Protein AF-A0A954LBS2-F1 (afdb_monomer_lite)

Radius of gyration: 26.58 Å; chains: 1; bounding box: 69×45×92 Å

Secondary structure (DSSP, 8-state):
-------------------------PPPHHHHHHH---S-TT-------HHHHTT-EEEEEEETTEEEEEEE-TTS-EEEEEEESSSSSS-SEEEEEETTEEEEEEE-SSSSSS--EEEE-GGG-S-EEE-SS-SSS-SEEEE--HHHHT-

Foldseek 3Di:
DDDDDDDDDDDDDDDDDDDDDDDDDDDALVNCPVLDDDLDPPFDFDDDDPVFSVQKDWDWDDDVQKIWIWIATNVRATAWIFMDRHPPPHGQWIFGHHPNHTQKIFGPPVPPNAGQWIAGDDVRDGWIFGNPVSPSDGPDTPDDDPVRVVD

Structure (mmCIF, N/CA/C/O backbone):
data_AF-A0A954LBS2-F1
#
_entry.id   AF-A0A954LBS2-F1
#
loop_
_atom_site.group_PDB
_atom_site.id
_atom_site.type_symbol
_atom_site.label_atom_id
_atom_site.label_alt_id
_atom_site.label_comp_id
_atom_site.label_asym_id
_atom_site.label_entity_id
_atom_site.label_seq_id
_atom_site.pdbx_PDB_ins_code
_atom_site.Cartn_x
_atom_site.Cartn_y
_atom_site.Cartn_z
_atom_site.occupancy
_atom_site.B_iso_or_equiv
_atom_site.auth_seq_id
_atom_site.auth_comp_id
_atom_site.auth_asym_id
_atom_site.auth_atom_id
_atom_site.pdbx_PDB_model_num
ATOM 1 N N . MET A 1 1 ? -49.063 27.787 73.600 1.00 42.41 1 MET A N 1
ATOM 2 C CA . MET A 1 1 ? -48.823 28.585 72.378 1.00 42.41 1 MET A CA 1
ATOM 3 C C . MET A 1 1 ? -48.006 27.728 71.419 1.00 42.41 1 MET A C 1
ATOM 5 O O . MET A 1 1 ? -46.805 27.597 71.600 1.00 42.41 1 MET A O 1
ATOM 9 N N . GLN A 1 2 ? -48.686 27.035 70.501 1.00 41.59 2 GLN A N 1
ATOM 10 C CA . GLN A 1 2 ? -48.079 26.195 69.463 1.00 41.59 2 GLN A CA 1
ATOM 11 C C . GLN A 1 2 ? -47.683 27.082 68.277 1.00 41.59 2 GLN A C 1
ATOM 13 O O . GLN A 1 2 ? -48.516 27.841 67.790 1.00 41.59 2 GLN A O 1
ATOM 18 N N . PHE A 1 3 ? -46.440 26.979 67.806 1.00 43.22 3 PHE A N 1
ATOM 19 C CA . PHE A 1 3 ? -46.015 27.559 66.532 1.00 43.22 3 PHE A CA 1
ATOM 20 C C . PHE A 1 3 ? -45.663 26.425 65.568 1.00 43.22 3 PHE A C 1
ATOM 22 O O . PHE A 1 3 ? -44.580 25.849 65.631 1.00 43.22 3 PHE A O 1
ATOM 29 N N . THR A 1 4 ? -46.602 26.099 64.683 1.00 41.03 4 THR A N 1
ATOM 30 C CA . THR A 1 4 ? -46.415 25.155 63.576 1.00 41.03 4 THR A CA 1
ATOM 31 C C . THR A 1 4 ? -45.808 25.915 62.395 1.00 41.03 4 THR A C 1
ATOM 33 O O . THR A 1 4 ? -46.430 26.838 61.872 1.00 41.03 4 THR A O 1
ATOM 36 N N . ARG A 1 5 ? -44.585 25.567 61.9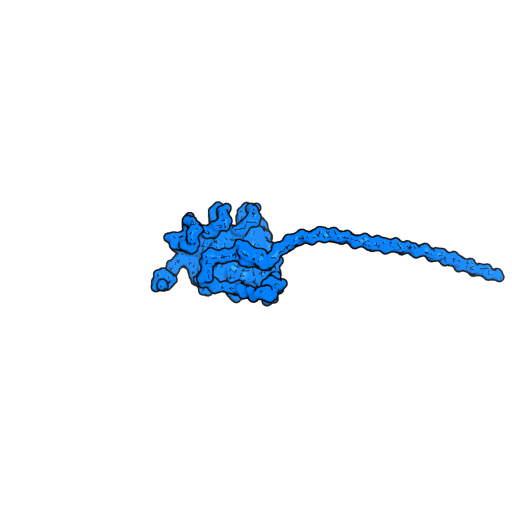77 1.00 46.75 5 ARG A N 1
ATOM 37 C CA . ARG A 1 5 ? -43.964 26.095 60.750 1.00 46.75 5 ARG A CA 1
ATOM 38 C C . ARG A 1 5 ? -44.333 25.195 59.571 1.00 46.75 5 ARG A C 1
ATOM 40 O O . ARG A 1 5 ? -43.957 24.029 59.546 1.00 46.75 5 ARG A O 1
ATOM 47 N N . LEU A 1 6 ? -45.066 25.752 58.611 1.00 42.28 6 LEU A N 1
ATOM 48 C CA . LEU A 1 6 ? -45.398 25.130 57.330 1.00 42.28 6 LEU A CA 1
ATOM 49 C C . LEU A 1 6 ? -44.224 25.370 56.363 1.00 42.28 6 LEU A C 1
ATOM 51 O O . LEU A 1 6 ? -43.937 26.517 56.028 1.00 42.28 6 LEU A O 1
ATOM 55 N N . ILE A 1 7 ? -43.519 24.315 55.950 1.00 51.72 7 ILE A N 1
ATOM 56 C CA . ILE A 1 7 ? -42.471 24.394 54.921 1.00 51.72 7 ILE A CA 1
ATOM 57 C C . ILE A 1 7 ? -43.090 23.936 53.600 1.00 51.72 7 ILE A C 1
ATOM 59 O O . ILE A 1 7 ? -43.481 22.780 53.462 1.00 51.72 7 ILE A O 1
ATOM 63 N N . LEU A 1 8 ? -43.190 24.856 52.642 1.00 42.84 8 LEU A N 1
ATOM 64 C CA . LEU A 1 8 ? -43.629 24.591 51.275 1.00 42.84 8 LEU A CA 1
ATOM 65 C C . LEU A 1 8 ? -42.409 24.119 50.462 1.00 42.84 8 LEU A C 1
ATOM 67 O O . LEU A 1 8 ? -41.475 24.892 50.259 1.00 42.84 8 LEU A O 1
ATOM 71 N N . GLN A 1 9 ? -42.384 22.858 50.024 1.00 46.69 9 GLN A N 1
ATOM 72 C CA . GLN A 1 9 ? -41.377 22.361 49.079 1.00 46.69 9 GLN A CA 1
ATOM 73 C C . GLN A 1 9 ? -41.905 22.515 47.648 1.00 46.69 9 GLN A C 1
ATOM 75 O O . GLN A 1 9 ? -42.912 21.912 47.286 1.00 46.69 9 GLN A O 1
ATOM 80 N N . ALA A 1 10 ? -41.221 23.319 46.833 1.00 50.06 10 ALA A N 1
ATOM 81 C CA . ALA A 1 10 ? -41.442 23.387 45.394 1.00 50.06 10 ALA A CA 1
ATOM 82 C C . ALA A 1 10 ? -40.518 22.374 44.699 1.00 50.06 10 ALA A C 1
ATOM 84 O O . ALA A 1 10 ? -39.296 22.503 44.758 1.00 50.06 10 ALA A O 1
ATOM 85 N N . ALA A 1 11 ? -41.096 21.357 44.059 1.00 51.56 11 ALA A N 1
ATOM 86 C CA . ALA A 1 11 ? -40.363 20.395 43.243 1.00 51.56 11 ALA A CA 1
ATOM 87 C C . ALA A 1 11 ? -40.189 20.953 41.820 1.00 51.56 11 ALA A C 1
ATOM 89 O O . ALA A 1 11 ? -41.160 21.086 41.077 1.00 51.56 11 ALA A O 1
ATOM 90 N N . ALA A 1 12 ? -38.956 21.291 41.439 1.00 51.81 12 ALA A N 1
ATOM 91 C CA . ALA A 1 12 ? -38.609 21.654 40.068 1.00 51.81 12 ALA A CA 1
ATOM 92 C C . ALA A 1 12 ? -38.269 20.382 39.273 1.00 51.81 12 ALA A C 1
ATOM 94 O O . ALA A 1 12 ? -37.263 19.726 39.538 1.00 51.81 12 ALA A O 1
ATOM 95 N N . ALA A 1 13 ? -39.112 20.024 38.303 1.00 54.31 13 ALA A N 1
ATOM 96 C CA . ALA A 1 13 ? -38.847 18.934 37.370 1.00 54.31 13 ALA A CA 1
ATOM 97 C C . ALA A 1 13 ? -37.898 19.419 36.260 1.00 54.31 13 ALA A C 1
ATOM 99 O O . ALA A 1 13 ? -38.299 20.163 35.365 1.00 54.31 13 ALA A O 1
ATOM 100 N N . ALA A 1 14 ? -36.629 19.012 36.319 1.00 53.50 14 ALA A N 1
ATOM 101 C CA . ALA A 1 14 ? -35.659 19.258 35.256 1.00 53.50 14 ALA A CA 1
ATOM 102 C C . ALA A 1 14 ? -35.896 18.267 34.103 1.00 53.50 14 ALA A C 1
ATOM 104 O O . ALA A 1 14 ? -35.654 17.070 34.240 1.00 53.50 14 ALA A O 1
ATOM 105 N N . SER A 1 15 ? -36.389 18.765 32.968 1.00 57.00 15 SER A N 1
ATOM 106 C CA . SER A 1 15 ? -36.515 17.976 31.738 1.00 57.00 15 SER A CA 1
ATOM 107 C C . SER A 1 15 ? -35.149 17.862 31.059 1.00 57.00 15 SER A C 1
ATOM 109 O O . SER A 1 15 ? -34.580 18.861 30.624 1.00 57.00 15 SER A O 1
ATOM 111 N N . PHE A 1 16 ? -34.616 16.643 30.988 1.00 55.44 16 PHE A N 1
ATOM 112 C CA . PHE A 1 16 ? -33.361 16.326 30.309 1.00 55.44 16 PHE A CA 1
ATOM 113 C C . PHE A 1 16 ? -33.635 16.205 28.802 1.00 55.44 16 PHE A C 1
ATOM 115 O O . PHE A 1 16 ? -34.219 15.223 28.346 1.00 55.44 16 PHE A O 1
ATOM 122 N N . VAL A 1 17 ? -33.271 17.223 28.021 1.00 59.56 17 VAL A N 1
ATOM 123 C CA . VAL A 1 17 ? -33.351 17.166 26.554 1.00 59.56 17 VAL A CA 1
ATOM 124 C C . VAL A 1 17 ? -32.120 16.417 26.045 1.00 59.56 17 VAL A C 1
ATOM 126 O O . VAL A 1 17 ? -31.000 16.917 26.136 1.00 59.56 17 VAL A O 1
ATOM 129 N N . LEU A 1 18 ? -32.321 15.202 25.530 1.00 59.62 18 LEU A N 1
ATOM 130 C CA . LEU A 1 18 ? -31.276 14.416 24.875 1.00 59.62 18 LEU A CA 1
ATOM 131 C C . LEU A 1 18 ? -31.009 15.023 23.487 1.00 59.62 18 LEU A C 1
ATOM 133 O O . LEU A 1 18 ? -31.780 14.818 22.551 1.00 59.62 18 LEU A O 1
ATOM 137 N N . ALA A 1 19 ? -29.944 15.812 23.350 1.00 59.97 19 ALA A N 1
ATOM 138 C CA . ALA A 1 19 ? -29.491 16.279 22.045 1.00 59.97 19 ALA A CA 1
ATOM 139 C C . ALA A 1 19 ? -28.829 15.107 21.301 1.00 59.97 19 ALA A C 1
ATOM 141 O O . ALA A 1 19 ? -27.752 14.655 21.685 1.00 59.97 19 ALA A O 1
ATOM 142 N N . ALA A 1 20 ? -29.480 14.595 20.255 1.00 52.72 20 ALA A N 1
ATOM 143 C CA . ALA A 1 20 ? -28.872 13.625 19.353 1.00 52.72 20 ALA A CA 1
ATOM 144 C C . ALA A 1 20 ? -27.776 14.330 18.542 1.00 52.72 20 ALA A C 1
ATOM 146 O O . ALA A 1 20 ? -28.064 15.193 17.711 1.00 52.72 20 ALA A O 1
ATOM 147 N N . THR A 1 21 ? -26.514 14.000 18.804 1.00 55.78 21 THR A N 1
ATOM 148 C CA . THR A 1 21 ? -25.406 14.452 17.966 1.00 55.78 21 THR A CA 1
ATOM 149 C C . THR A 1 21 ? -25.455 13.705 16.631 1.00 55.78 21 THR A C 1
ATOM 151 O O . THR A 1 21 ? -25.644 12.485 16.619 1.00 55.78 21 THR A O 1
ATOM 154 N N . PRO A 1 22 ? -25.304 14.393 15.486 1.00 50.03 22 PRO A N 1
ATOM 155 C CA . PRO A 1 22 ? -25.196 13.711 14.206 1.00 50.03 22 PRO A CA 1
ATOM 156 C C . PRO A 1 22 ? -23.913 12.872 14.201 1.00 50.03 22 PRO A C 1
ATOM 158 O O . PRO A 1 22 ? -22.807 13.400 14.317 1.00 50.03 22 PRO A O 1
ATOM 161 N N . VAL A 1 23 ? -24.066 11.554 14.085 1.00 51.25 23 VAL A N 1
ATOM 162 C CA . VAL A 1 23 ? -22.951 10.634 13.851 1.00 51.25 23 VAL A CA 1
ATOM 163 C C . VAL A 1 23 ? -22.600 10.736 12.370 1.00 51.25 23 VAL A C 1
ATOM 165 O O . VAL A 1 23 ? -23.322 10.219 11.519 1.00 51.25 23 VAL A O 1
ATOM 168 N N . PHE A 1 24 ? -21.515 11.435 12.043 1.00 50.94 24 PHE A N 1
ATOM 169 C CA . PHE A 1 24 ? -20.912 11.313 10.717 1.00 50.94 24 PHE A CA 1
ATOM 170 C C . PHE A 1 24 ? -20.400 9.878 10.555 1.00 50.94 24 PHE A C 1
ATOM 172 O O . PHE A 1 24 ? -19.767 9.341 11.464 1.00 50.94 24 PHE A O 1
ATOM 179 N N . ALA A 1 25 ? -20.692 9.244 9.418 1.00 62.41 25 ALA A N 1
ATOM 180 C CA . ALA A 1 25 ? -20.224 7.892 9.140 1.00 62.41 25 ALA A CA 1
ATOM 181 C C . ALA A 1 25 ? -18.688 7.876 9.088 1.00 62.41 25 ALA A C 1
ATOM 183 O O . ALA A 1 25 ? -18.080 8.453 8.187 1.00 62.41 25 ALA A O 1
ATOM 184 N N . GLN A 1 26 ? -18.060 7.241 10.077 1.00 80.19 26 GLN A N 1
ATOM 185 C CA . GLN A 1 26 ? -16.619 7.018 10.094 1.00 80.19 26 GLN A CA 1
ATOM 186 C C . GLN A 1 26 ? -16.256 5.970 9.032 1.00 80.19 26 GLN A C 1
ATOM 188 O O . GLN A 1 26 ? -16.941 4.954 8.908 1.00 80.19 26 GLN A O 1
ATOM 193 N N . VAL A 1 27 ? -15.182 6.212 8.274 1.00 91.50 27 VAL A N 1
ATOM 194 C CA . VAL A 1 27 ? -14.647 5.244 7.304 1.00 91.50 27 VAL A CA 1
ATOM 195 C C . VAL A 1 27 ? -14.318 3.934 8.023 1.00 91.50 27 VAL A C 1
ATOM 197 O O . VAL A 1 27 ? -13.628 3.923 9.043 1.00 91.50 27 VAL A O 1
ATOM 200 N N . THR A 1 28 ? -14.830 2.828 7.493 1.00 94.81 28 THR A N 1
ATOM 201 C CA . THR A 1 28 ? -14.682 1.489 8.076 1.00 94.81 28 THR A CA 1
ATOM 202 C C . THR A 1 28 ? -13.507 0.735 7.459 1.00 94.81 28 THR A C 1
ATOM 204 O O . THR A 1 28 ? -13.138 0.962 6.305 1.00 94.81 28 THR A O 1
ATOM 207 N N . ALA A 1 29 ? -12.947 -0.231 8.193 1.00 95.94 29 ALA A N 1
ATOM 208 C CA . ALA A 1 29 ? -11.895 -1.102 7.665 1.00 95.94 29 ALA A CA 1
ATOM 209 C C . ALA A 1 29 ? -12.373 -1.883 6.426 1.00 95.94 29 ALA A C 1
ATOM 211 O O . ALA A 1 29 ? -11.644 -2.005 5.446 1.00 95.94 29 ALA A O 1
ATOM 212 N N . ALA A 1 30 ? -13.629 -2.344 6.435 1.00 95.75 30 ALA A N 1
ATOM 213 C CA . ALA A 1 30 ? -14.236 -3.065 5.319 1.00 95.75 30 ALA A CA 1
ATOM 214 C C . ALA A 1 30 ? -14.344 -2.224 4.033 1.00 95.75 30 ALA A C 1
ATOM 216 O O . ALA A 1 30 ? -14.188 -2.769 2.940 1.00 95.75 30 ALA A O 1
ATOM 217 N N . GLN A 1 31 ? -14.615 -0.918 4.152 1.00 95.56 31 GLN A N 1
ATOM 218 C CA . GLN A 1 31 ? -14.579 0.008 3.013 1.00 95.56 31 GLN A CA 1
ATOM 219 C C . GLN A 1 31 ? -13.151 0.131 2.483 1.00 95.56 31 GLN A C 1
ATOM 221 O O . GLN A 1 31 ? -12.909 -0.168 1.321 1.00 95.56 31 GLN A O 1
ATOM 226 N N . LEU A 1 32 ? -12.182 0.414 3.357 1.00 96.44 32 LEU A N 1
ATOM 227 C CA . LEU A 1 32 ? -10.782 0.564 2.951 1.00 96.44 32 LEU A CA 1
ATOM 228 C C . LEU A 1 32 ? -10.206 -0.694 2.280 1.00 96.44 32 LEU A C 1
ATOM 230 O O . LEU A 1 32 ? -9.499 -0.580 1.287 1.00 96.44 32 LEU A O 1
ATOM 234 N N . PHE A 1 33 ? -10.527 -1.897 2.766 1.00 96.44 33 PHE A N 1
ATOM 235 C CA . PHE A 1 33 ? -10.090 -3.152 2.131 1.00 96.44 33 PHE A CA 1
ATOM 236 C C . PHE A 1 33 ? -10.727 -3.407 0.759 1.00 96.44 33 PHE A C 1
ATOM 238 O O . PHE A 1 33 ? -10.197 -4.178 -0.044 1.00 96.44 33 PHE A O 1
ATOM 245 N N . ARG A 1 34 ? -11.898 -2.820 0.500 1.00 95.19 34 ARG A N 1
ATOM 246 C CA . ARG A 1 34 ? -12.573 -2.915 -0.794 1.00 95.19 34 ARG A CA 1
ATOM 247 C C . ARG A 1 34 ? -11.991 -1.917 -1.781 1.00 95.19 34 ARG A C 1
ATOM 249 O O . ARG A 1 34 ? -11.704 -2.317 -2.904 1.00 95.19 34 ARG A O 1
ATOM 256 N N . ASP A 1 35 ? -11.849 -0.674 -1.338 1.00 94.12 35 ASP A N 1
ATOM 257 C CA . ASP A 1 35 ? -11.478 0.465 -2.174 1.00 94.12 35 ASP A CA 1
ATOM 258 C C . ASP A 1 35 ? -9.998 0.408 -2.561 1.00 94.12 35 ASP A C 1
ATOM 260 O O . ASP A 1 35 ? -9.632 0.772 -3.673 1.00 94.12 35 ASP A O 1
ATOM 264 N N . TYR A 1 36 ? -9.156 -0.130 -1.675 1.00 95.06 36 TYR A N 1
ATOM 265 C CA . TYR A 1 36 ? -7.717 -0.183 -1.874 1.00 95.06 36 TYR A CA 1
ATOM 266 C C . TYR A 1 36 ? -7.197 -1.620 -1.853 1.00 95.06 36 TYR A C 1
ATOM 268 O O . TYR A 1 36 ? -7.049 -2.255 -0.801 1.00 95.06 36 TYR A O 1
ATOM 276 N N . ARG A 1 37 ? -6.885 -2.129 -3.046 1.00 95.31 37 ARG A N 1
ATOM 277 C CA . ARG A 1 37 ? -6.292 -3.451 -3.274 1.00 95.31 37 ARG A CA 1
ATOM 278 C C . ARG A 1 37 ? -4.930 -3.297 -3.940 1.00 95.31 37 ARG A C 1
ATOM 280 O O . ARG A 1 37 ? -4.765 -2.349 -4.702 1.00 95.31 37 ARG A O 1
ATOM 287 N N . PRO A 1 38 ? -3.976 -4.198 -3.663 1.00 96.88 38 PRO A N 1
ATOM 288 C CA . PRO A 1 38 ? -2.698 -4.141 -4.344 1.00 96.88 38 PRO A CA 1
ATOM 289 C C . PRO A 1 38 ? -2.897 -4.456 -5.827 1.00 96.88 38 PRO A C 1
ATOM 291 O O . PRO A 1 38 ? -3.683 -5.348 -6.163 1.00 96.88 38 PRO A O 1
ATOM 294 N N . VAL A 1 39 ? -2.171 -3.757 -6.697 1.00 97.44 39 VAL A N 1
ATOM 295 C CA . VAL A 1 39 ? -2.160 -4.046 -8.143 1.00 97.44 39 VAL A CA 1
ATOM 296 C C . VAL A 1 39 ? -1.602 -5.451 -8.395 1.00 97.44 39 VAL A C 1
ATOM 298 O O . VAL A 1 39 ? -2.195 -6.254 -9.117 1.00 97.44 39 VAL A O 1
ATOM 301 N N . HIS A 1 40 ? -0.500 -5.790 -7.722 1.00 96.06 40 HIS A N 1
ATOM 302 C CA . HIS A 1 40 ? 0.129 -7.103 -7.802 1.00 96.06 40 HIS A CA 1
ATOM 303 C C . HIS A 1 40 ? -0.415 -8.058 -6.727 1.00 96.06 40 HIS A C 1
ATOM 305 O O . HIS A 1 40 ? -0.128 -7.932 -5.536 1.00 96.06 40 HIS A O 1
ATOM 311 N N . ALA A 1 41 ? -1.217 -9.035 -7.160 1.00 92.12 41 ALA A N 1
ATOM 312 C CA . ALA A 1 41 ? -1.915 -9.975 -6.279 1.00 92.12 41 ALA A CA 1
ATOM 313 C C . ALA A 1 41 ? -1.040 -11.122 -5.732 1.00 92.12 41 ALA A C 1
ATOM 315 O O . ALA A 1 41 ? -1.488 -11.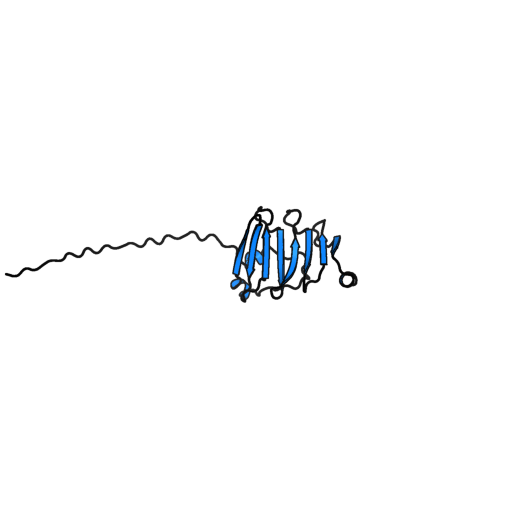861 -4.860 1.00 92.12 41 ALA A O 1
ATOM 316 N N . ASP A 1 42 ? 0.183 -11.295 -6.240 1.00 91.19 42 ASP A N 1
ATOM 317 C CA . ASP A 1 42 ? 1.143 -12.318 -5.797 1.00 91.19 42 ASP A CA 1
ATOM 318 C C . ASP A 1 42 ? 1.871 -11.950 -4.493 1.00 91.19 42 ASP A C 1
ATOM 320 O O . ASP A 1 42 ? 2.650 -12.742 -3.963 1.00 91.19 42 ASP A O 1
ATOM 324 N N . VAL A 1 43 ? 1.625 -10.751 -3.967 1.00 93.94 43 VAL A N 1
ATOM 325 C CA . VAL A 1 43 ? 2.201 -10.281 -2.710 1.00 93.94 43 VAL A CA 1
ATOM 326 C C . VAL A 1 43 ? 1.542 -10.989 -1.528 1.00 93.94 43 VAL A C 1
ATOM 328 O O . VAL A 1 43 ? 0.326 -10.934 -1.358 1.00 93.94 43 VAL A O 1
ATOM 331 N N . ASP A 1 44 ? 2.364 -11.571 -0.658 1.00 95.88 44 ASP A N 1
ATOM 332 C CA . ASP A 1 44 ? 1.919 -12.119 0.622 1.00 95.88 44 ASP A CA 1
ATOM 333 C C . ASP A 1 44 ? 1.815 -11.006 1.678 1.00 95.88 44 ASP A C 1
ATOM 335 O O . ASP A 1 44 ? 2.810 -10.365 2.021 1.00 95.88 44 ASP A O 1
ATOM 339 N N . PHE A 1 45 ? 0.601 -10.739 2.162 1.00 97.31 45 PHE A N 1
ATOM 340 C CA . PHE A 1 45 ? 0.306 -9.752 3.201 1.00 97.31 45 PHE A CA 1
ATOM 341 C C . PHE A 1 45 ? -0.843 -10.223 4.093 1.00 97.31 45 PHE A C 1
ATOM 343 O O . PHE A 1 45 ? -1.723 -10.983 3.678 1.00 97.31 45 PHE A O 1
ATOM 350 N N . ASP A 1 46 ? -0.894 -9.705 5.319 1.00 97.25 46 ASP A N 1
ATOM 351 C CA . ASP A 1 46 ? -1.916 -10.098 6.282 1.00 97.25 46 ASP A CA 1
ATOM 352 C C . ASP A 1 46 ? -3.302 -9.644 5.815 1.00 97.25 46 ASP A C 1
ATOM 354 O O . ASP A 1 46 ? -3.571 -8.451 5.596 1.00 97.25 46 ASP A O 1
ATOM 358 N N . THR A 1 47 ? -4.205 -10.614 5.683 1.00 95.56 47 THR A N 1
ATOM 359 C CA . THR A 1 47 ? -5.605 -10.388 5.330 1.00 95.56 47 THR A CA 1
ATOM 360 C C . THR A 1 47 ? -6.493 -10.941 6.440 1.00 95.56 47 THR A C 1
ATOM 362 O O . THR A 1 47 ? -6.513 -12.155 6.639 1.00 95.56 47 THR A O 1
ATOM 365 N N . PRO A 1 48 ? -7.218 -10.078 7.173 1.00 95.69 48 PRO A N 1
ATOM 366 C CA . PRO A 1 48 ? -8.106 -10.532 8.230 1.00 95.69 48 PRO A CA 1
ATOM 367 C C . PRO A 1 48 ? -9.263 -11.342 7.640 1.00 95.69 48 PRO A C 1
ATOM 369 O O . PRO A 1 48 ? -9.773 -11.044 6.556 1.00 95.69 48 PRO A O 1
ATOM 372 N N . THR A 1 49 ? -9.712 -12.351 8.378 1.00 95.12 49 THR A N 1
ATOM 373 C CA . THR A 1 49 ? -10.953 -13.070 8.077 1.00 95.12 49 THR A CA 1
ATOM 374 C C . THR A 1 49 ? -12.161 -12.142 8.210 1.00 95.12 49 THR A C 1
ATOM 376 O O . THR A 1 49 ? -12.098 -11.103 8.865 1.00 95.12 49 THR A O 1
ATOM 379 N N . GLY A 1 50 ? -13.308 -12.532 7.645 1.00 92.00 50 GLY A N 1
ATOM 380 C CA . GLY A 1 50 ? -14.527 -11.715 7.711 1.00 92.00 50 GLY A CA 1
ATOM 381 C C . GLY A 1 50 ? -14.932 -11.308 9.136 1.00 92.00 50 GLY A C 1
ATOM 382 O O . GLY A 1 50 ? -15.329 -10.168 9.342 1.00 92.00 50 GLY A O 1
ATOM 383 N N . ALA A 1 51 ? -14.759 -12.196 10.123 1.00 92.75 51 ALA A N 1
ATOM 384 C CA . ALA A 1 51 ? -15.049 -11.897 11.528 1.00 92.75 51 ALA A CA 1
ATOM 385 C C . ALA A 1 51 ? -14.022 -10.940 12.164 1.00 92.75 51 ALA A C 1
ATOM 387 O O . ALA A 1 51 ? -14.365 -10.120 13.011 1.00 92.75 51 ALA A O 1
ATOM 388 N N . GLU A 1 52 ? -12.757 -11.014 11.749 1.00 95.88 52 GLU A N 1
ATOM 389 C CA . GLU A 1 52 ? -11.693 -10.137 12.252 1.00 95.88 52 GLU A CA 1
ATOM 390 C C . GLU A 1 52 ? -11.779 -8.721 11.671 1.00 95.88 52 GLU A C 1
ATOM 392 O O . GLU A 1 52 ? -11.332 -7.770 12.313 1.00 95.88 52 GLU A O 1
ATOM 397 N N . VAL A 1 53 ? -12.385 -8.549 10.489 1.00 96.06 53 VAL A N 1
ATOM 398 C CA . VAL A 1 53 ? -12.611 -7.223 9.885 1.00 96.06 53 VAL A CA 1
ATOM 399 C C . VAL A 1 53 ? -13.429 -6.321 10.815 1.00 96.06 53 VAL A C 1
ATOM 401 O O . VAL A 1 53 ? -13.136 -5.132 10.915 1.00 96.06 53 VAL A O 1
ATOM 404 N N . GLU A 1 54 ? -14.409 -6.869 11.537 1.00 94.00 54 GLU A N 1
ATOM 405 C CA . GLU A 1 54 ? -15.243 -6.113 12.487 1.00 94.00 54 GLU A CA 1
ATOM 406 C C . GLU A 1 54 ? -14.460 -5.620 13.713 1.00 94.00 54 GLU A C 1
ATOM 408 O O . GLU A 1 54 ? -14.843 -4.643 14.352 1.00 94.00 54 GLU A O 1
ATOM 413 N N . GLN A 1 55 ? -13.346 -6.281 14.028 1.00 95.62 55 GLN A N 1
ATOM 414 C CA . GLN A 1 55 ? -12.459 -5.939 15.140 1.00 95.62 55 GLN A CA 1
ATOM 415 C C . GLN A 1 55 ? -11.311 -5.018 14.702 1.00 95.62 55 GLN A C 1
ATOM 417 O O . GLN A 1 55 ? -10.537 -4.549 15.540 1.00 95.62 55 GLN A O 1
ATOM 422 N N . CYS A 1 56 ? -11.177 -4.756 13.399 1.00 97.62 56 CYS A N 1
ATOM 423 C CA . CYS A 1 56 ? -10.153 -3.863 12.881 1.00 97.62 56 CYS A CA 1
ATOM 424 C C . CYS A 1 56 ? -10.463 -2.410 13.255 1.00 97.62 56 CYS A C 1
ATOM 426 O O . CYS A 1 56 ? -11.591 -1.930 13.133 1.00 97.62 56 CYS A O 1
ATOM 428 N N . ARG A 1 57 ? -9.426 -1.676 13.659 1.00 97.31 57 ARG A N 1
ATOM 429 C CA . ARG A 1 57 ? -9.521 -0.262 14.024 1.00 97.31 57 ARG A CA 1
ATOM 430 C C . ARG A 1 57 ? -8.952 0.600 12.909 1.00 97.31 57 ARG A C 1
ATOM 432 O O . ARG A 1 57 ? -7.844 0.353 12.444 1.00 97.31 57 ARG A O 1
ATOM 439 N N . VAL A 1 58 ? -9.693 1.632 12.518 1.00 97.81 58 VAL A N 1
ATOM 440 C CA . VAL A 1 58 ? -9.220 2.648 11.573 1.00 97.81 58 VAL A CA 1
ATOM 441 C C . VAL A 1 58 ? -8.840 3.900 12.348 1.00 97.81 58 VAL A C 1
ATOM 443 O O . VAL A 1 58 ? -9.667 4.463 13.067 1.00 97.81 58 VAL A O 1
ATOM 446 N N . GLU A 1 59 ? -7.601 4.342 12.180 1.00 97.06 59 GLU A N 1
ATOM 447 C CA . GLU A 1 59 ? -7.100 5.607 12.709 1.00 97.06 59 GLU A CA 1
ATOM 448 C C . GLU A 1 59 ? -6.818 6.576 11.561 1.00 97.06 59 GLU A C 1
ATOM 450 O O . GLU A 1 59 ? -6.346 6.176 10.496 1.00 97.06 59 GLU A O 1
ATOM 455 N N . ILE A 1 60 ? -7.122 7.855 11.780 1.00 95.94 60 ILE A N 1
ATOM 456 C CA . ILE A 1 60 ? -6.792 8.925 10.839 1.00 95.94 60 ILE A CA 1
ATOM 457 C C . ILE A 1 60 ? -5.396 9.426 11.181 1.00 95.94 60 ILE A C 1
ATOM 459 O O . ILE A 1 60 ? -5.142 9.869 12.300 1.00 95.94 60 ILE A O 1
ATOM 463 N N . GLU A 1 61 ? -4.514 9.402 10.196 1.00 94.25 61 GLU A N 1
ATOM 464 C CA . GLU A 1 61 ? -3.174 9.956 10.292 1.00 94.25 61 GLU A CA 1
ATOM 465 C C . GLU A 1 61 ? -3.117 11.250 9.480 1.00 94.25 61 GLU A C 1
ATOM 467 O O . GLU A 1 61 ? -3.553 11.283 8.334 1.00 94.25 61 GLU A O 1
ATOM 472 N N . ARG A 1 62 ? -2.613 12.341 10.059 1.00 94.94 62 ARG A N 1
ATOM 473 C CA . ARG A 1 62 ? -2.496 13.619 9.349 1.00 94.94 62 ARG A CA 1
ATOM 474 C C . ARG A 1 62 ? -1.330 14.451 9.853 1.00 94.94 62 ARG A C 1
ATOM 476 O O . ARG A 1 62 ? -1.030 14.438 11.046 1.00 94.94 62 ARG A O 1
ATOM 483 N N . GLY A 1 63 ? -0.735 15.219 8.953 1.00 92.81 63 GLY A N 1
ATOM 484 C CA . GLY A 1 63 ? 0.335 16.161 9.242 1.00 92.81 63 GLY A CA 1
ATOM 485 C C . GLY A 1 63 ? 0.372 17.295 8.224 1.00 92.81 63 GLY A C 1
ATOM 486 O O . GLY A 1 63 ? -0.583 17.523 7.482 1.00 92.81 63 GLY A O 1
ATOM 487 N N . GLU A 1 64 ? 1.477 18.033 8.205 1.00 93.38 64 GLU A N 1
ATOM 488 C CA . GLU A 1 64 ? 1.701 19.063 7.196 1.00 93.38 64 GLU A CA 1
ATOM 489 C C . GLU A 1 64 ? 1.901 18.406 5.825 1.00 93.38 64 GLU A C 1
ATOM 491 O O . GLU A 1 64 ? 2.820 17.610 5.641 1.00 93.38 64 GLU A O 1
ATOM 496 N N . GLY A 1 65 ? 1.012 18.710 4.877 1.00 90.88 65 GLY A N 1
ATOM 497 C CA . GLY A 1 65 ? 1.100 18.202 3.507 1.00 90.88 65 GLY A CA 1
ATOM 498 C C . GLY A 1 65 ? 0.745 16.724 3.327 1.00 90.88 65 GLY A C 1
ATOM 499 O O . GLY A 1 65 ? 0.994 16.193 2.253 1.00 90.88 65 GLY A O 1
ATOM 500 N N . TYR A 1 66 ? 0.178 16.046 4.333 1.00 95.50 66 TYR A N 1
ATOM 501 C CA . TYR A 1 66 ? -0.349 14.693 4.142 1.00 95.50 66 TYR A CA 1
ATOM 502 C C . TYR A 1 66 ? -1.509 14.352 5.083 1.00 95.50 66 TYR A C 1
ATOM 504 O O . TYR A 1 66 ? -1.600 14.840 6.216 1.00 95.50 66 TYR A O 1
ATOM 512 N N . ALA A 1 67 ? -2.378 13.459 4.625 1.00 97.00 67 ALA A N 1
ATOM 513 C CA . ALA A 1 67 ? -3.448 12.852 5.405 1.00 97.00 67 ALA A CA 1
ATOM 514 C C . ALA A 1 67 ? -3.635 11.389 4.993 1.00 97.00 67 ALA A C 1
ATOM 516 O O . ALA A 1 67 ? -3.124 10.947 3.971 1.00 97.00 67 ALA A O 1
ATOM 517 N N . GLY A 1 68 ? -4.334 10.594 5.790 1.00 96.56 68 GLY A N 1
ATOM 518 C CA . GLY A 1 68 ? -4.489 9.188 5.479 1.00 96.56 68 GLY A CA 1
ATOM 519 C C . GLY A 1 68 ? -5.177 8.377 6.555 1.00 96.56 68 GLY A C 1
ATOM 520 O O . GLY A 1 68 ? -5.616 8.887 7.587 1.00 96.56 68 GLY A O 1
ATOM 521 N N . TYR A 1 69 ? -5.228 7.078 6.299 1.00 97.75 69 TYR A N 1
ATOM 522 C CA . TYR A 1 69 ? -5.810 6.083 7.182 1.00 97.75 69 TYR A CA 1
ATOM 523 C C . TYR A 1 69 ? -4.783 5.003 7.491 1.00 97.75 69 TYR A C 1
ATOM 525 O O . TYR A 1 69 ? -4.090 4.518 6.594 1.00 97.75 69 TYR A O 1
ATOM 533 N N . VAL A 1 70 ? -4.730 4.577 8.748 1.00 98.25 70 VAL A N 1
ATOM 534 C CA . VAL A 1 70 ? -4.024 3.366 9.169 1.00 98.25 70 VAL A CA 1
ATOM 535 C C . VAL A 1 70 ? -5.063 2.374 9.663 1.00 98.25 70 VAL A C 1
ATOM 537 O O . VAL A 1 70 ? -5.892 2.701 10.513 1.00 98.25 70 VAL A O 1
ATOM 540 N N . VAL A 1 71 ? -5.032 1.162 9.116 1.00 98.38 71 VAL A N 1
ATOM 541 C CA . VAL A 1 71 ? -5.912 0.072 9.535 1.00 98.38 71 VAL A CA 1
ATOM 542 C C . VAL A 1 71 ? -5.109 -0.889 10.391 1.00 98.38 71 VAL A C 1
ATOM 544 O O . VAL A 1 71 ? -4.155 -1.504 9.911 1.00 98.38 71 VAL A O 1
ATOM 547 N N . PHE A 1 72 ? -5.514 -1.028 11.647 1.00 98.38 72 PHE A N 1
ATOM 548 C CA . PHE A 1 72 ? -4.946 -1.967 12.603 1.00 98.38 72 PHE A CA 1
ATOM 549 C C . PHE A 1 72 ? -5.830 -3.206 12.724 1.00 98.38 72 PHE A C 1
ATOM 551 O O . PHE A 1 72 ? -7.055 -3.096 12.788 1.00 98.38 72 PHE A O 1
ATOM 558 N N . GLY A 1 73 ? -5.201 -4.376 12.778 1.00 97.69 73 GLY A N 1
ATOM 559 C CA . GLY A 1 73 ? -5.871 -5.646 13.024 1.00 97.69 73 GLY A CA 1
ATOM 560 C C . GLY A 1 73 ? -6.289 -5.831 14.487 1.00 97.69 73 GLY A C 1
ATOM 561 O O . GLY A 1 73 ? -5.986 -4.986 15.337 1.00 97.69 73 GLY A O 1
ATOM 562 N N . PRO A 1 74 ? -6.936 -6.966 14.808 1.00 96.25 74 PRO A N 1
ATOM 563 C CA . PRO A 1 74 ? -7.463 -7.243 16.147 1.00 96.25 74 PRO A CA 1
ATOM 564 C C . PRO A 1 74 ? -6.400 -7.226 17.251 1.00 96.25 74 PRO A C 1
ATOM 566 O O . PRO A 1 74 ? -6.681 -6.854 18.387 1.00 96.25 74 PRO A O 1
ATOM 569 N N . THR A 1 75 ? -5.160 -7.599 16.918 1.00 95.31 75 THR A N 1
ATOM 570 C CA . THR A 1 75 ? -4.037 -7.614 17.869 1.00 95.31 75 THR A CA 1
ATOM 571 C C . THR A 1 75 ? -3.242 -6.303 17.885 1.00 95.31 75 THR A C 1
ATOM 573 O O . THR A 1 75 ? -2.220 -6.205 18.556 1.00 95.31 75 THR A O 1
ATOM 576 N N . GLY A 1 76 ? -3.710 -5.270 17.172 1.00 96.81 76 GLY A N 1
ATOM 577 C CA . GLY A 1 76 ? -3.075 -3.951 17.112 1.00 96.81 76 GLY A CA 1
ATOM 578 C C . GLY A 1 76 ? -1.919 -3.833 16.115 1.00 96.81 76 GLY A C 1
ATOM 579 O O . GLY A 1 76 ? -1.280 -2.786 16.058 1.00 96.81 76 GLY A O 1
ATOM 580 N N . GLN A 1 77 ? -1.655 -4.863 15.313 1.00 97.50 77 GLN A N 1
ATOM 581 C CA . GLN A 1 77 ? -0.685 -4.825 14.220 1.00 97.50 77 GLN A CA 1
ATOM 582 C C . GLN A 1 77 ? -1.213 -3.987 13.044 1.00 97.50 77 GLN A C 1
ATOM 584 O O . GLN A 1 77 ? -2.406 -4.072 12.738 1.00 97.50 77 GLN A O 1
ATOM 589 N N . PRO A 1 78 ? -0.376 -3.195 12.353 1.00 98.25 78 PRO A N 1
ATOM 590 C CA . PRO A 1 78 ? -0.804 -2.514 11.139 1.00 98.25 78 PRO A CA 1
ATOM 591 C C . PRO A 1 78 ? -1.048 -3.544 10.031 1.00 98.25 78 PRO A C 1
ATOM 593 O O . PRO A 1 78 ? -0.232 -4.435 9.812 1.00 98.25 78 PRO A O 1
ATOM 596 N N . LEU A 1 79 ? -2.173 -3.407 9.334 1.00 98.50 79 LEU A N 1
ATOM 597 C CA . LEU A 1 79 ? -2.537 -4.217 8.171 1.00 98.50 79 LEU A CA 1
ATOM 598 C C . LEU A 1 79 ? -2.424 -3.399 6.887 1.00 98.50 79 LEU A C 1
ATOM 600 O O . LEU A 1 79 ? -1.921 -3.889 5.874 1.00 98.50 79 LEU A O 1
ATOM 604 N N . ARG A 1 80 ? -2.897 -2.148 6.917 1.00 98.44 80 ARG A N 1
ATOM 605 C CA . ARG A 1 80 ? -2.878 -1.231 5.771 1.00 98.44 80 ARG A CA 1
ATOM 606 C C . ARG A 1 80 ? -2.541 0.185 6.204 1.00 98.44 80 ARG A C 1
ATOM 608 O O . ARG A 1 80 ? -2.885 0.591 7.314 1.00 98.44 80 ARG A O 1
ATOM 615 N N . ARG A 1 81 ? -1.945 0.955 5.297 1.00 98.44 81 ARG A N 1
ATOM 616 C CA . ARG A 1 81 ? -1.809 2.407 5.435 1.00 98.44 81 ARG A CA 1
ATOM 617 C C . ARG A 1 81 ? -1.986 3.081 4.082 1.00 98.44 81 ARG A C 1
ATOM 619 O O . ARG A 1 81 ? -1.238 2.788 3.155 1.00 98.44 81 ARG A O 1
ATOM 626 N N . PHE A 1 82 ? -2.953 3.982 4.002 1.00 98.31 82 PHE A N 1
ATOM 627 C CA . PHE A 1 82 ? -3.296 4.733 2.797 1.00 98.31 82 PHE A CA 1
ATOM 628 C C . PHE A 1 82 ? -3.006 6.202 3.055 1.00 98.31 82 PHE A C 1
ATOM 630 O O . PHE A 1 82 ? -3.451 6.731 4.072 1.00 98.31 82 PHE A O 1
ATOM 637 N N . THR A 1 83 ? -2.213 6.844 2.204 1.00 98.25 83 THR A N 1
ATOM 638 C CA . THR A 1 83 ? -1.753 8.219 2.432 1.00 98.25 83 THR A CA 1
ATOM 639 C C . THR A 1 83 ? -1.958 9.059 1.192 1.00 98.25 83 THR A C 1
ATOM 641 O O . THR A 1 83 ? -1.473 8.705 0.127 1.00 98.25 83 THR A O 1
ATOM 644 N N . ASP A 1 84 ? -2.657 10.162 1.375 1.00 97.62 84 ASP A N 1
ATOM 645 C CA . ASP A 1 84 ? -2.739 11.308 0.488 1.00 97.62 84 ASP A CA 1
ATOM 646 C C . ASP A 1 84 ? -1.575 12.254 0.831 1.00 97.62 84 ASP A C 1
ATOM 648 O O . ASP A 1 84 ? -1.445 12.693 1.979 1.00 97.62 84 ASP A O 1
ATOM 652 N N . THR A 1 85 ? -0.706 12.531 -0.139 1.00 97.12 85 THR A N 1
ATOM 653 C CA . THR A 1 85 ? 0.462 13.414 0.004 1.00 97.12 85 THR A CA 1
ATOM 654 C C . THR A 1 85 ? 0.323 14.728 -0.768 1.00 97.12 85 THR A C 1
ATOM 656 O O . THR A 1 85 ? 1.249 15.540 -0.747 1.00 97.12 85 THR A O 1
ATOM 659 N N . ASN A 1 86 ? -0.805 14.964 -1.449 1.00 94.81 86 ASN A N 1
ATOM 660 C CA . ASN A 1 86 ? -1.061 16.192 -2.214 1.00 94.81 86 ASN A CA 1
ATOM 661 C C . ASN A 1 86 ? -2.298 16.979 -1.724 1.00 94.81 86 ASN A C 1
ATOM 663 O O . ASN A 1 86 ? -2.486 18.126 -2.130 1.00 94.81 86 ASN A O 1
ATOM 667 N N . GLY A 1 87 ? -3.091 16.410 -0.816 1.00 93.31 87 GLY A N 1
ATOM 668 C CA . GLY A 1 87 ? -4.257 17.022 -0.191 1.00 93.31 87 GLY A CA 1
ATOM 669 C C . GLY A 1 87 ? -5.532 17.004 -1.036 1.00 93.31 87 GLY A C 1
ATOM 670 O O . GLY A 1 87 ? -6.441 17.782 -0.734 1.00 93.31 87 GLY A O 1
ATOM 671 N N . ASP A 1 88 ? -5.619 16.182 -2.085 1.00 93.12 88 ASP A N 1
ATOM 672 C CA . 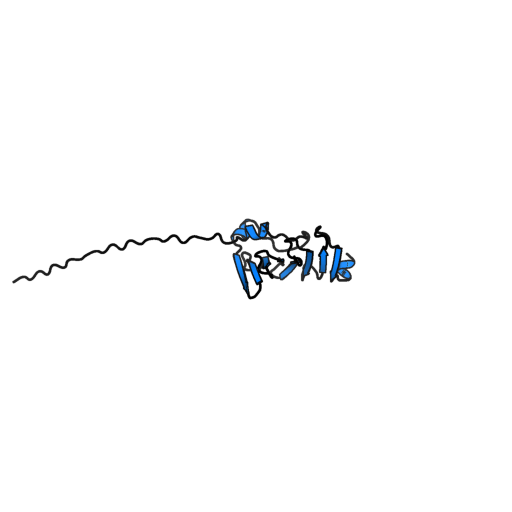ASP A 1 88 ? -6.821 16.072 -2.926 1.00 93.12 88 ASP A CA 1
ATOM 673 C C . ASP A 1 88 ? -7.892 15.114 -2.364 1.00 93.12 88 ASP A C 1
ATOM 675 O O . ASP A 1 88 ? -8.995 15.004 -2.911 1.00 93.12 88 ASP A O 1
ATOM 679 N N . GLY A 1 89 ? -7.600 14.474 -1.228 1.00 91.81 89 GLY A N 1
ATOM 680 C CA . GLY A 1 89 ? -8.480 13.538 -0.541 1.00 91.81 89 GLY A CA 1
ATOM 681 C C . GLY A 1 89 ? -8.397 12.103 -1.058 1.00 91.81 89 GLY A C 1
ATOM 682 O O . GLY A 1 89 ? -9.141 11.253 -0.558 1.00 91.81 89 GLY A O 1
ATOM 683 N N . LYS A 1 90 ? -7.519 11.810 -2.022 1.00 94.75 90 LYS A N 1
ATOM 684 C CA . LYS A 1 90 ? -7.291 10.473 -2.574 1.00 94.75 90 LYS A CA 1
ATOM 685 C C . LYS A 1 90 ? -5.930 9.962 -2.127 1.00 94.75 90 LYS A C 1
ATOM 687 O O . LYS A 1 90 ? -4.940 10.684 -2.098 1.00 94.75 90 LYS A O 1
ATOM 692 N N . ALA A 1 91 ? -5.879 8.695 -1.726 1.00 97.00 91 ALA A N 1
ATOM 693 C CA . ALA A 1 91 ? -4.610 8.101 -1.348 1.00 97.00 91 ALA A CA 1
ATOM 694 C C . ALA A 1 91 ? -3.735 7.910 -2.589 1.00 97.00 91 ALA A C 1
ATOM 696 O O . ALA A 1 91 ? -4.187 7.395 -3.606 1.00 97.00 91 ALA A O 1
ATOM 697 N N . ASP A 1 92 ? -2.463 8.259 -2.461 1.00 98.12 92 ASP A N 1
ATOM 698 C CA . ASP A 1 92 ? -1.456 8.055 -3.493 1.00 98.12 92 ASP A CA 1
ATOM 699 C C . ASP A 1 92 ? -0.339 7.092 -3.066 1.00 98.12 92 ASP A C 1
ATOM 701 O O . ASP A 1 92 ? 0.399 6.579 -3.902 1.00 98.12 92 ASP A O 1
ATOM 705 N N . LEU A 1 93 ? -0.257 6.767 -1.771 1.00 98.38 93 LEU A N 1
ATOM 706 C CA . LEU A 1 93 ? 0.555 5.673 -1.245 1.00 98.38 93 LEU A CA 1
ATOM 707 C C . LEU A 1 93 ? -0.343 4.616 -0.611 1.00 98.38 93 LEU A C 1
ATOM 709 O O . LEU A 1 93 ? -1.098 4.914 0.317 1.00 98.38 93 LEU A O 1
ATOM 713 N N . TYR A 1 94 ? -0.173 3.367 -1.0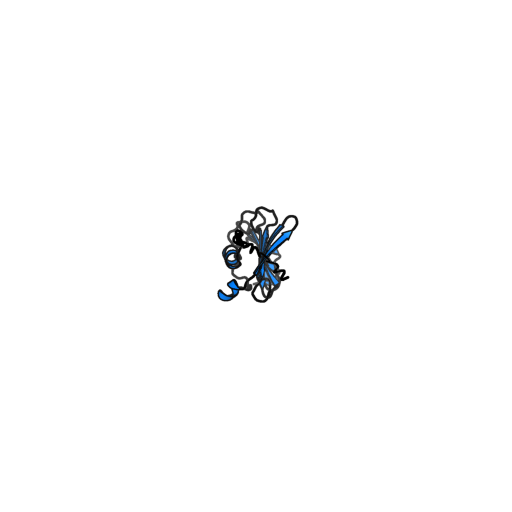34 1.00 98.50 94 TYR A N 1
ATOM 714 C CA . TYR A 1 94 ? -0.989 2.236 -0.612 1.00 98.50 94 TYR A CA 1
ATOM 715 C C . TYR A 1 94 ? -0.038 1.194 -0.045 1.00 98.50 94 TYR A C 1
ATOM 717 O O . TYR A 1 94 ? 0.718 0.566 -0.780 1.00 98.50 94 TYR A O 1
ATOM 725 N N . ARG A 1 95 ? -0.004 1.050 1.278 1.00 98.75 95 ARG A N 1
ATOM 726 C CA . ARG A 1 95 ? 0.996 0.228 1.969 1.00 98.75 95 ARG A CA 1
ATOM 727 C C . ARG A 1 95 ? 0.342 -0.993 2.586 1.00 98.75 95 ARG A C 1
ATOM 729 O O . ARG A 1 95 ? -0.662 -0.875 3.296 1.00 98.75 95 ARG A O 1
ATOM 736 N N . PHE A 1 96 ? 0.960 -2.143 2.361 1.00 98.62 96 PHE A N 1
ATOM 737 C CA . PHE A 1 96 ? 0.479 -3.452 2.777 1.00 98.62 96 PHE A CA 1
ATOM 738 C C . PHE A 1 96 ? 1.497 -4.104 3.708 1.00 98.62 96 PHE A C 1
ATOM 740 O O . PHE A 1 96 ? 2.710 -4.005 3.497 1.00 98.62 96 PHE A O 1
ATOM 747 N N . TYR A 1 97 ? 0.990 -4.748 4.757 1.00 98.56 97 TYR A N 1
ATOM 748 C CA . TYR A 1 97 ? 1.800 -5.244 5.861 1.00 98.56 97 TYR A CA 1
ATOM 749 C C . TYR A 1 97 ? 1.622 -6.748 6.058 1.00 98.56 97 TYR A C 1
ATOM 751 O O . TYR A 1 97 ? 0.519 -7.273 5.914 1.00 98.56 97 TYR A O 1
ATOM 759 N N . HIS A 1 98 ? 2.710 -7.410 6.435 1.00 97.94 98 HIS A N 1
ATOM 760 C CA . HIS A 1 98 ? 2.741 -8.792 6.897 1.00 97.94 98 HIS A CA 1
ATOM 761 C C . HIS A 1 98 ? 3.504 -8.845 8.218 1.00 97.94 98 HIS A C 1
ATOM 763 O O . HIS A 1 98 ? 4.622 -8.332 8.310 1.00 97.94 98 HIS A O 1
ATOM 769 N N . LEU A 1 99 ? 2.888 -9.401 9.261 1.00 96.00 99 LEU A N 1
ATOM 770 C CA . LEU A 1 99 ? 3.428 -9.449 10.622 1.00 96.00 99 LEU A CA 1
ATOM 771 C C . LEU A 1 99 ? 3.878 -8.068 11.134 1.00 96.00 99 LEU A C 1
ATOM 773 O O . LEU A 1 99 ? 4.888 -7.923 11.821 1.00 96.00 99 LEU A O 1
ATOM 777 N N . GLY A 1 100 ? 3.127 -7.028 10.760 1.00 96.75 100 GLY A N 1
ATOM 778 C CA . GLY A 1 100 ? 3.402 -5.636 11.119 1.00 96.75 100 GLY A CA 1
ATOM 779 C C . GLY A 1 100 ? 4.556 -4.968 10.358 1.00 96.75 100 GLY A C 1
ATOM 780 O O . GLY A 1 100 ? 4.819 -3.788 10.590 1.00 96.75 100 GLY A O 1
ATOM 781 N N . LEU A 1 101 ? 5.219 -5.667 9.432 1.00 97.69 101 LEU A N 1
ATOM 782 C CA . LEU A 1 101 ? 6.245 -5.108 8.550 1.00 97.69 101 LEU A CA 1
ATOM 783 C C . LEU A 1 101 ? 5.652 -4.774 7.185 1.00 97.69 101 LEU A C 1
ATOM 785 O O . LEU A 1 101 ? 4.901 -5.560 6.618 1.00 97.69 101 LEU A O 1
ATOM 789 N N . GLU A 1 102 ? 6.005 -3.613 6.640 1.00 98.50 102 GLU A N 1
ATOM 790 C CA . GLU A 1 102 ? 5.587 -3.241 5.288 1.00 98.50 102 GLU A CA 1
ATOM 791 C C . GLU A 1 102 ? 6.283 -4.153 4.274 1.00 98.50 102 GLU A C 1
ATOM 793 O O . GLU A 1 102 ? 7.512 -4.194 4.214 1.00 98.50 102 GLU A O 1
ATOM 798 N N . VAL A 1 103 ? 5.504 -4.882 3.485 1.00 98.56 103 VAL A N 1
ATOM 799 C CA . VAL A 1 103 ? 6.020 -5.838 2.491 1.00 98.56 103 VAL A CA 1
ATOM 800 C C . VAL A 1 103 ? 5.804 -5.372 1.063 1.00 98.56 103 VAL A C 1
ATOM 802 O O . VAL A 1 103 ? 6.507 -5.811 0.151 1.00 98.56 103 VAL A O 1
ATOM 805 N N . TYR A 1 104 ? 4.860 -4.454 0.867 1.00 98.69 104 TYR A N 1
ATOM 806 C CA . TYR A 1 104 ? 4.509 -3.970 -0.451 1.00 98.69 104 TYR A CA 1
ATOM 807 C C . TYR A 1 104 ? 3.901 -2.574 -0.411 1.00 98.69 104 TYR A C 1
ATOM 809 O O . TYR A 1 104 ? 3.196 -2.214 0.539 1.00 98.69 104 TYR A O 1
ATOM 817 N N . ARG A 1 105 ? 4.185 -1.794 -1.455 1.00 98.75 105 ARG A N 1
ATOM 818 C CA . ARG A 1 105 ? 3.670 -0.442 -1.630 1.00 98.75 105 ARG A CA 1
ATOM 819 C C . ARG A 1 105 ? 3.351 -0.153 -3.087 1.00 98.75 105 ARG A C 1
ATOM 821 O O . ARG A 1 105 ? 4.269 -0.145 -3.906 1.00 98.75 105 ARG A O 1
ATOM 828 N N . ASP A 1 106 ? 2.102 0.203 -3.346 1.00 98.69 106 ASP A N 1
ATOM 829 C CA . ASP A 1 106 ? 1.705 0.874 -4.582 1.00 98.69 106 ASP A CA 1
ATOM 830 C C . ASP A 1 106 ? 1.829 2.393 -4.421 1.00 98.69 106 ASP A C 1
ATOM 832 O O . ASP A 1 106 ? 1.604 2.945 -3.334 1.00 98.69 106 ASP A O 1
ATOM 836 N N . ILE A 1 107 ? 2.238 3.056 -5.501 1.00 98.75 107 ILE A N 1
ATOM 837 C CA . ILE A 1 107 ? 2.454 4.499 -5.572 1.00 98.75 107 ILE A CA 1
ATOM 838 C C . ILE A 1 107 ? 1.775 5.031 -6.832 1.00 98.75 107 ILE A C 1
ATOM 840 O O . ILE A 1 107 ? 2.193 4.701 -7.938 1.00 98.75 107 ILE A O 1
ATOM 844 N N . ASP A 1 108 ? 0.790 5.900 -6.642 1.00 98.44 108 ASP A N 1
ATOM 845 C CA . ASP A 1 108 ? 0.262 6.785 -7.676 1.00 98.44 108 ASP A CA 1
ATOM 846 C C . ASP A 1 108 ? 1.101 8.074 -7.675 1.00 98.44 108 ASP A C 1
ATOM 848 O O . ASP A 1 108 ? 0.962 8.981 -6.840 1.00 98.44 108 ASP A O 1
ATOM 852 N N . SER A 1 109 ? 2.096 8.108 -8.555 1.00 97.94 109 SER A N 1
ATOM 853 C CA . SER A 1 109 ? 3.062 9.198 -8.623 1.00 97.94 109 SER A CA 1
ATOM 854 C C . SER A 1 109 ? 2.578 10.359 -9.487 1.00 97.94 109 SER A C 1
ATOM 856 O O . SER A 1 109 ? 3.012 11.493 -9.257 1.00 97.94 109 SER A O 1
ATOM 858 N N . ASN A 1 110 ? 1.668 10.100 -10.431 1.00 97.00 110 ASN A N 1
ATOM 859 C CA . ASN A 1 110 ? 1.101 11.097 -11.340 1.00 97.00 110 ASN A CA 1
ATOM 860 C C . ASN A 1 110 ? -0.277 11.638 -10.895 1.00 97.00 110 ASN A C 1
ATOM 862 O O . ASN A 1 110 ? -0.736 12.630 -11.463 1.00 97.00 110 ASN A O 1
ATOM 866 N N . LYS A 1 111 ? -0.857 11.075 -9.829 1.00 96.06 111 LYS A N 1
ATOM 867 C CA . LYS A 1 111 ? -2.116 11.477 -9.178 1.00 96.06 111 LYS A CA 1
ATOM 868 C C . LY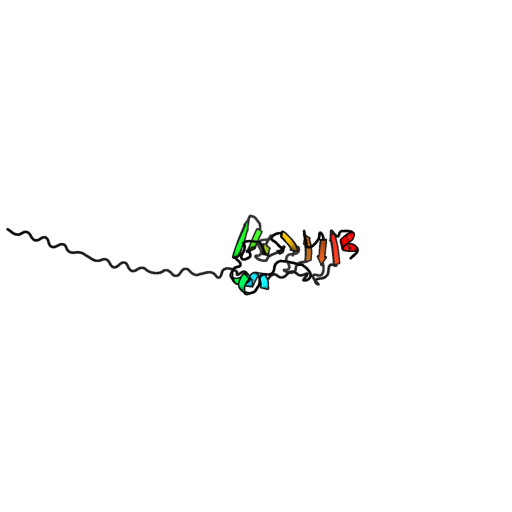S A 1 111 ? -3.346 11.261 -10.056 1.00 96.06 111 LYS A C 1
ATOM 870 O O . LYS A 1 111 ? -4.240 12.109 -10.088 1.00 96.06 111 LYS A O 1
ATOM 875 N N . ASN A 1 112 ? -3.382 10.157 -10.796 1.00 96.19 112 ASN A N 1
ATOM 876 C CA . ASN A 1 112 ? -4.508 9.801 -11.662 1.00 96.19 112 ASN A CA 1
ATOM 877 C C . ASN A 1 112 ? -5.396 8.676 -11.098 1.00 96.19 112 ASN A C 1
ATOM 879 O O . ASN A 1 112 ? -6.251 8.158 -11.818 1.00 96.19 112 ASN A O 1
ATOM 883 N N . GLU A 1 113 ? -5.217 8.328 -9.819 1.00 95.44 113 GLU A N 1
ATOM 884 C CA . GLU A 1 113 ? -5.934 7.280 -9.080 1.00 95.44 113 GLU A CA 1
ATOM 885 C C . GLU A 1 113 ? -5.537 5.849 -9.452 1.00 95.44 113 GLU A C 1
ATOM 887 O O . GLU A 1 113 ? -6.134 4.895 -8.947 1.00 95.44 113 GLU A O 1
ATOM 892 N N . THR A 1 114 ? -4.518 5.687 -10.295 1.00 97.12 114 THR A N 1
ATOM 893 C CA . THR A 1 114 ? -3.989 4.387 -10.696 1.00 97.12 114 THR A CA 1
ATOM 894 C C . THR A 1 114 ? -2.502 4.324 -10.356 1.00 97.12 114 THR A C 1
ATOM 896 O O . THR A 1 114 ? -1.725 5.148 -10.827 1.00 97.12 114 THR A O 1
ATOM 899 N N . PRO A 1 115 ? -2.062 3.381 -9.507 1.00 98.31 115 PRO A N 1
ATOM 900 C CA . PRO A 1 115 ? -0.648 3.293 -9.174 1.00 98.31 115 PRO A CA 1
ATOM 901 C C . PRO A 1 115 ? 0.237 2.943 -10.376 1.00 98.31 115 PRO A C 1
ATOM 903 O O . PRO A 1 115 ? 0.034 1.905 -10.994 1.00 98.31 115 PRO A O 1
ATOM 906 N N . ASP A 1 116 ? 1.259 3.764 -10.630 1.00 98.62 116 ASP A N 1
ATOM 907 C CA . ASP A 1 116 ? 2.245 3.590 -11.712 1.00 98.62 116 ASP A CA 1
ATOM 908 C C . ASP A 1 116 ? 3.605 3.045 -11.221 1.00 98.62 116 ASP A C 1
ATOM 910 O O . ASP A 1 116 ? 4.530 2.784 -11.999 1.00 98.62 116 ASP A O 1
ATOM 914 N N . GLN A 1 117 ? 3.779 2.886 -9.903 1.00 98.69 117 GLN A N 1
ATOM 915 C CA . GLN A 1 117 ? 4.983 2.274 -9.335 1.00 98.69 117 GLN A CA 1
ATOM 916 C C . GLN A 1 117 ? 4.663 1.319 -8.199 1.00 98.69 117 GLN A C 1
ATOM 918 O O . GLN A 1 117 ? 3.800 1.565 -7.356 1.00 98.69 117 GLN A O 1
ATOM 923 N N . HIS A 1 118 ? 5.481 0.275 -8.116 1.00 98.56 118 HIS A N 1
ATOM 924 C CA . HIS A 1 118 ? 5.259 -0.850 -7.220 1.00 98.56 118 HIS A CA 1
ATOM 925 C C . HIS A 1 118 ? 6.562 -1.194 -6.511 1.00 98.56 118 HIS A C 1
ATOM 927 O O . HIS A 1 118 ? 7.609 -1.380 -7.144 1.00 98.56 118 HIS A O 1
ATOM 933 N N . ARG A 1 119 ? 6.536 -1.247 -5.180 1.00 98.38 119 ARG A N 1
ATOM 934 C CA . ARG A 1 119 ? 7.719 -1.552 -4.368 1.00 98.38 119 ARG A CA 1
ATOM 935 C C . ARG A 1 119 ? 7.475 -2.789 -3.534 1.00 98.38 119 ARG A C 1
ATOM 937 O O . ARG A 1 119 ? 6.532 -2.838 -2.754 1.00 98.38 119 ARG A O 1
ATOM 944 N N . TRP A 1 120 ? 8.393 -3.734 -3.644 1.00 98.25 120 TRP A N 1
ATOM 945 C CA . TRP A 1 120 ? 8.481 -4.902 -2.787 1.00 98.25 120 TRP A CA 1
ATOM 946 C C . TRP A 1 120 ? 9.547 -4.649 -1.731 1.00 98.25 120 TRP A C 1
ATOM 948 O O . TRP A 1 120 ? 10.646 -4.184 -2.040 1.00 98.25 120 TRP A O 1
ATOM 958 N N . LEU A 1 121 ? 9.194 -4.913 -0.479 1.00 97.25 121 LEU A N 1
ATOM 959 C CA . LEU A 1 121 ? 9.975 -4.539 0.692 1.00 97.25 121 LEU A CA 1
ATOM 960 C C . LEU A 1 121 ? 10.076 -5.732 1.639 1.00 97.25 121 LEU A C 1
ATOM 962 O O . LEU A 1 121 ? 9.171 -6.563 1.706 1.00 97.25 121 LEU A O 1
ATOM 966 N N . ASN A 1 122 ? 11.150 -5.788 2.425 1.00 96.44 122 ASN A N 1
ATOM 967 C CA . ASN A 1 122 ? 11.344 -6.802 3.460 1.00 96.44 122 ASN A CA 1
ATOM 968 C C . ASN A 1 122 ? 11.105 -8.225 2.918 1.00 96.44 122 ASN A C 1
ATOM 970 O O . ASN A 1 122 ? 11.846 -8.702 2.062 1.00 96.44 122 ASN A O 1
ATOM 974 N N . TRP A 1 123 ? 10.068 -8.903 3.408 1.00 93.25 123 TRP A N 1
ATOM 975 C CA . TRP A 1 123 ? 9.753 -10.281 3.037 1.00 93.25 123 TRP A CA 1
ATOM 976 C C . TRP A 1 123 ? 9.152 -10.387 1.629 1.00 93.25 123 TRP A C 1
ATOM 978 O O . TRP A 1 123 ? 9.254 -11.440 1.007 1.00 93.25 123 TRP A O 1
ATOM 988 N N . GLY A 1 124 ? 8.604 -9.291 1.091 1.00 93.38 124 GLY A N 1
ATOM 989 C CA . GLY A 1 124 ? 8.150 -9.204 -0.298 1.00 93.38 124 GLY A CA 1
ATOM 990 C C . GLY A 1 124 ? 9.291 -9.077 -1.317 1.00 93.38 124 GLY A C 1
ATOM 991 O O . GLY A 1 124 ? 9.064 -9.276 -2.514 1.00 93.38 124 GLY A O 1
ATOM 992 N N . GLY A 1 125 ? 10.510 -8.754 -0.863 1.00 94.56 125 GLY A N 1
ATOM 993 C CA . GLY A 1 125 ? 11.712 -8.592 -1.686 1.00 94.56 125 GLY A CA 1
ATOM 994 C C . GLY A 1 125 ? 12.337 -7.200 -1.575 1.00 94.56 125 GLY A C 1
ATOM 995 O O . GLY A 1 125 ? 12.165 -6.501 -0.577 1.00 94.56 125 GLY A O 1
ATOM 996 N N . THR A 1 126 ? 13.084 -6.802 -2.607 1.00 95.94 126 THR A N 1
ATOM 997 C CA . THR A 1 126 ? 13.772 -5.491 -2.663 1.00 95.94 126 THR A CA 1
ATOM 998 C C . THR A 1 126 ? 13.508 -4.711 -3.950 1.00 95.94 126 THR A C 1
ATOM 1000 O O . THR A 1 126 ? 14.244 -3.790 -4.307 1.00 95.94 126 THR A O 1
ATOM 1003 N N . ARG A 1 127 ? 12.458 -5.094 -4.674 1.00 97.69 127 ARG A N 1
ATOM 1004 C CA . ARG A 1 127 ? 12.197 -4.631 -6.034 1.00 97.69 127 ARG A CA 1
ATOM 1005 C C . ARG A 1 127 ? 11.491 -3.277 -6.060 1.00 97.69 127 ARG A C 1
ATOM 1007 O O . ARG A 1 127 ? 10.684 -2.962 -5.189 1.00 97.69 127 ARG A O 1
ATOM 1014 N N . TRP A 1 128 ? 11.740 -2.502 -7.108 1.00 98.44 128 TRP A N 1
ATOM 1015 C CA . TRP A 1 128 ? 10.981 -1.300 -7.448 1.00 98.44 128 TRP A CA 1
ATOM 1016 C C . TRP A 1 128 ? 10.686 -1.308 -8.943 1.00 98.44 128 TRP A C 1
ATOM 1018 O O . TRP A 1 128 ? 11.576 -1.027 -9.749 1.00 98.44 128 TRP A O 1
ATOM 1028 N N . GLY A 1 129 ? 9.452 -1.662 -9.284 1.00 98.25 129 GLY A N 1
ATOM 1029 C CA . GLY A 1 129 ? 8.931 -1.675 -10.643 1.00 98.25 129 GLY A CA 1
ATOM 1030 C C . GLY A 1 129 ? 8.214 -0.373 -10.995 1.00 98.25 129 GLY A C 1
ATOM 1031 O O . GLY A 1 129 ? 7.703 0.323 -10.114 1.00 98.25 129 GLY A O 1
ATOM 1032 N N . VAL A 1 130 ? 8.215 -0.054 -12.282 1.00 98.69 130 VAL A N 1
ATOM 1033 C CA . VAL A 1 130 ? 7.474 1.041 -12.906 1.00 98.69 130 VAL A CA 1
ATOM 1034 C C . VAL A 1 130 ? 6.563 0.427 -13.963 1.00 98.69 130 VAL A C 1
ATOM 1036 O O . VAL A 1 130 ? 7.043 -0.354 -14.786 1.00 98.69 130 VAL A O 1
ATOM 1039 N N . ASP A 1 131 ? 5.293 0.795 -13.912 1.00 98.50 131 ASP A N 1
ATOM 1040 C CA . ASP A 1 131 ? 4.226 0.460 -14.851 1.00 98.50 131 ASP A CA 1
ATOM 1041 C C . ASP A 1 131 ? 3.774 1.785 -15.486 1.00 98.50 131 ASP A C 1
ATOM 1043 O O . ASP A 1 131 ? 2.988 2.536 -14.918 1.00 98.50 131 ASP A O 1
ATOM 1047 N N . GLN A 1 132 ? 4.402 2.167 -16.600 1.00 97.44 132 GLN A N 1
ATOM 1048 C CA . GLN A 1 132 ? 4.216 3.492 -17.198 1.00 97.44 132 GLN A CA 1
ATOM 1049 C C . GLN A 1 132 ? 2.873 3.632 -17.904 1.00 97.44 132 GLN A C 1
ATOM 1051 O O . GLN A 1 132 ? 2.399 4.755 -18.084 1.00 97.44 132 GLN A O 1
ATOM 1056 N N . ASN A 1 133 ? 2.325 2.521 -18.391 1.00 97.69 133 ASN A N 1
ATOM 1057 C CA . ASN A 1 133 ? 1.050 2.488 -19.093 1.00 97.69 133 ASN A CA 1
ATOM 1058 C C . ASN A 1 133 ? -0.120 2.060 -18.188 1.00 97.69 133 ASN A C 1
ATOM 1060 O O . ASN A 1 133 ? -1.251 2.042 -18.677 1.00 97.69 133 ASN A O 1
ATOM 1064 N N . GLU A 1 134 ? 0.153 1.777 -16.909 1.00 97.81 134 GLU A N 1
ATOM 1065 C CA . GLU A 1 134 ? -0.814 1.424 -15.867 1.00 97.81 134 GLU A CA 1
ATOM 1066 C C . GLU A 1 134 ? -1.641 0.177 -16.235 1.00 97.81 134 GLU A C 1
ATOM 1068 O O . GLU A 1 134 ? -2.838 0.081 -15.945 1.00 97.81 134 GLU A O 1
ATOM 1073 N N . ASP A 1 135 ? -1.012 -0.787 -16.921 1.00 97.12 135 ASP A N 1
ATOM 1074 C CA . ASP A 1 135 ? -1.662 -2.020 -17.384 1.00 97.12 135 ASP A CA 1
ATOM 1075 C C . ASP A 1 135 ? -1.560 -3.196 -16.389 1.00 97.12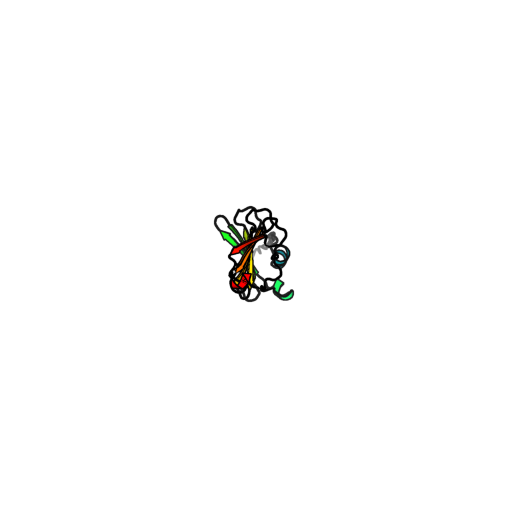 135 ASP A C 1
ATOM 1077 O O . ASP A 1 135 ? -2.082 -4.294 -16.638 1.00 97.12 135 ASP A O 1
ATOM 1081 N N . GLY A 1 136 ? -0.930 -2.958 -15.237 1.00 96.12 136 GLY A N 1
ATOM 1082 C CA . GLY A 1 136 ? -0.654 -3.923 -14.180 1.00 96.12 136 GLY A CA 1
ATOM 1083 C C . GLY A 1 136 ? 0.606 -4.757 -14.422 1.00 96.12 136 GLY A C 1
ATOM 1084 O O . GLY A 1 136 ? 0.836 -5.742 -13.707 1.00 96.12 136 GLY A O 1
ATOM 1085 N N . ARG A 1 137 ? 1.412 -4.434 -15.441 1.00 97.06 137 ARG A N 1
ATOM 1086 C CA . ARG A 1 137 ? 2.680 -5.106 -15.745 1.00 97.06 137 ARG A CA 1
ATOM 1087 C C . ARG A 1 137 ? 3.843 -4.145 -15.575 1.00 97.06 137 ARG A C 1
ATOM 1089 O O . ARG A 1 137 ? 3.792 -2.968 -15.885 1.00 97.06 137 ARG A O 1
ATOM 1096 N N . ILE A 1 138 ? 4.960 -4.695 -15.113 1.00 97.88 138 ILE A N 1
ATOM 1097 C CA . ILE A 1 138 ? 6.176 -3.907 -14.941 1.00 97.88 138 ILE A CA 1
ATOM 1098 C C . ILE A 1 138 ? 6.862 -3.709 -16.295 1.00 97.88 138 ILE A C 1
ATOM 1100 O O . ILE A 1 138 ? 7.420 -4.658 -16.851 1.00 97.88 138 ILE A O 1
ATOM 1104 N N . ASP A 1 139 ? 6.887 -2.465 -16.768 1.00 98.19 139 ASP A N 1
ATOM 1105 C CA . ASP A 1 139 ? 7.641 -2.034 -17.950 1.00 98.19 139 ASP A CA 1
ATOM 1106 C C . ASP A 1 139 ? 9.145 -1.954 -17.673 1.00 98.19 139 ASP A C 1
ATOM 1108 O O . ASP A 1 139 ? 9.982 -2.198 -18.546 1.00 98.19 139 ASP A O 1
ATOM 1112 N N . GLY A 1 140 ? 9.513 -1.590 -16.442 1.00 97.56 140 GLY A N 1
ATOM 1113 C CA . GLY A 1 140 ? 10.907 -1.393 -16.075 1.00 97.56 140 GLY A CA 1
ATOM 1114 C C . GLY A 1 140 ? 11.176 -1.456 -14.580 1.00 97.56 140 GLY A C 1
ATOM 1115 O O . GLY A 1 140 ? 10.330 -1.145 -13.747 1.00 97.56 140 GLY A O 1
ATOM 1116 N N . TRP A 1 141 ? 12.407 -1.824 -14.232 1.00 98.12 141 TRP A N 1
ATOM 1117 C CA . TRP A 1 141 ? 12.853 -1.915 -12.846 1.00 98.12 141 TRP A CA 1
ATOM 1118 C C . TRP A 1 141 ? 13.810 -0.775 -12.507 1.00 98.12 141 TRP A C 1
ATOM 1120 O O . TRP A 1 141 ? 14.885 -0.655 -13.091 1.00 98.12 141 TRP A O 1
ATOM 1130 N N . ARG A 1 142 ? 13.446 0.039 -11.512 1.00 97.81 142 ARG A N 1
ATOM 1131 C CA . ARG A 1 142 ? 14.366 0.988 -10.863 1.00 97.81 142 ARG A CA 1
ATOM 1132 C C . ARG A 1 142 ? 15.310 0.279 -9.901 1.00 97.81 142 ARG A C 1
ATOM 1134 O O . ARG A 1 142 ? 16.456 0.687 -9.748 1.00 97.81 142 ARG A O 1
ATOM 1141 N N . VAL A 1 143 ? 14.812 -0.762 -9.238 1.00 97.75 143 VAL A N 1
ATOM 1142 C CA . VAL A 1 143 ? 15.591 -1.629 -8.352 1.00 97.75 143 VAL A CA 1
ATOM 1143 C C . VAL A 1 143 ? 15.175 -3.068 -8.614 1.00 97.75 143 VAL A C 1
ATOM 1145 O O . VAL A 1 143 ? 13.991 -3.390 -8.557 1.00 97.75 143 VAL A O 1
ATOM 1148 N N . LEU A 1 144 ? 16.150 -3.924 -8.896 1.00 96.56 144 LEU A N 1
ATOM 1149 C CA . LEU A 1 144 ? 15.972 -5.365 -9.026 1.00 96.56 144 LEU A CA 1
ATOM 1150 C C . LEU A 1 144 ? 17.311 -6.029 -8.711 1.00 96.56 144 LEU A C 1
ATOM 1152 O O . LEU A 1 144 ? 18.323 -5.704 -9.334 1.00 96.56 144 LEU A O 1
ATOM 1156 N N . SER A 1 145 ? 17.344 -6.929 -7.729 1.00 94.25 145 SER A N 1
ATOM 1157 C CA . SER A 1 145 ? 18.574 -7.666 -7.439 1.00 94.25 145 SER A CA 1
ATOM 1158 C C . SER A 1 145 ? 18.870 -8.702 -8.530 1.00 94.25 145 SER A C 1
ATOM 1160 O O . SER A 1 145 ? 17.971 -9.183 -9.220 1.00 94.25 145 SER A O 1
ATOM 1162 N N . ALA A 1 146 ? 20.136 -9.112 -8.656 1.00 94.69 146 ALA A N 1
ATOM 1163 C CA . ALA A 1 146 ? 20.522 -10.166 -9.597 1.00 94.69 146 ALA A CA 1
ATOM 1164 C C . ALA A 1 146 ? 19.781 -11.491 -9.326 1.00 94.69 146 ALA A C 1
ATOM 1166 O O . ALA A 1 146 ? 19.394 -12.184 -10.261 1.00 94.69 146 ALA A O 1
ATOM 1167 N N . GLN A 1 147 ? 19.541 -11.816 -8.051 1.00 93.31 147 GLN A N 1
ATOM 1168 C CA . GLN A 1 147 ? 18.805 -13.018 -7.659 1.00 93.31 147 GLN A CA 1
ATOM 1169 C C . GLN A 1 147 ? 17.327 -12.958 -8.060 1.00 93.31 147 GLN A C 1
ATOM 1171 O O . GLN A 1 147 ? 16.771 -13.980 -8.450 1.00 93.31 147 GLN A O 1
ATOM 1176 N N . GLU A 1 148 ? 16.683 -11.799 -7.927 1.00 93.31 148 GLU A N 1
ATOM 1177 C CA . GLU A 1 148 ? 15.280 -11.610 -8.315 1.00 93.31 148 GLU A CA 1
ATOM 1178 C C . GLU A 1 148 ? 15.118 -11.545 -9.839 1.00 93.31 148 GLU A C 1
ATOM 1180 O O . GLU A 1 148 ? 14.103 -11.999 -10.347 1.00 93.31 148 GLU A O 1
ATOM 1185 N N . CYS A 1 149 ? 16.124 -11.045 -10.563 1.00 93.00 149 CYS A N 1
ATOM 1186 C CA . CYS A 1 149 ? 16.162 -11.057 -12.029 1.00 93.00 149 CYS A CA 1
ATOM 1187 C C . CYS A 1 149 ? 16.307 -12.474 -12.612 1.00 93.00 149 CYS A C 1
ATOM 1189 O O . CYS A 1 149 ? 15.841 -12.746 -13.712 1.00 93.00 149 CYS A O 1
ATOM 1191 N N . ALA A 1 150 ? 16.968 -13.378 -11.884 1.00 92.50 150 ALA A N 1
ATOM 1192 C CA . ALA A 1 150 ? 17.259 -14.734 -12.347 1.00 92.50 150 ALA A CA 1
ATOM 1193 C C . ALA A 1 150 ? 16.146 -15.767 -12.066 1.00 92.50 150 ALA A C 1
ATOM 1195 O O . ALA A 1 150 ? 16.353 -16.947 -12.351 1.00 92.50 150 ALA A O 1
ATOM 1196 N N . ARG A 1 151 ? 15.027 -15.360 -11.455 1.00 77.50 151 ARG A N 1
ATOM 1197 C CA . ARG A 1 151 ? 13.869 -16.226 -11.174 1.00 77.50 151 ARG A CA 1
ATOM 1198 C C . ARG A 1 151 ? 12.905 -16.246 -12.351 1.00 77.50 151 ARG A C 1
ATOM 1200 O O . ARG A 1 151 ? 12.397 -17.351 -12.632 1.00 77.50 151 ARG A O 1
#

Sequence (151 aa):
MQFTRLILQAAAAASFVLAATPVFAQVTAAQLFRDYRPVHADVDFDTPTGAEVEQCRVEIERGEGYAGYVVFGPTGQPLRRFTDTNGDGKADLYRFYHLGLEVYRDIDSNKNETPDQHRWLNWGGTRWGVDQNEDGRIDGWRVLSAQECAR

pLDDT: mean 88.66, std 17.19, range [41.03, 98.75]